Protein AF-A0A392NDT7-F1 (afdb_monomer)

pLDDT: mean 95.24, std 4.37, range [74.94, 98.75]

Structure (mmCIF, N/CA/C/O backbone):
data_AF-A0A392NDT7-F1
#
_entry.id   AF-A0A392NDT7-F1
#
loop_
_atom_site.group_PDB
_atom_site.id
_atom_site.type_symbol
_atom_site.label_atom_id
_atom_site.label_alt_id
_atom_site.label_comp_id
_atom_site.label_asym_id
_atom_site.label_entity_id
_atom_site.label_seq_id
_atom_site.pdbx_PDB_ins_code
_atom_site.Cartn_x
_atom_site.Cartn_y
_atom_site.Cartn_z
_atom_site.occupancy
_atom_site.B_iso_or_equiv
_atom_site.auth_seq_id
_atom_site.auth_comp_id
_atom_site.auth_asym_id
_atom_site.auth_atom_id
_atom_site.pdbx_PDB_model_num
ATOM 1 N N . MET A 1 1 ? -6.522 -3.644 -14.240 1.00 85.62 1 MET A N 1
ATOM 2 C CA . MET A 1 1 ? -5.232 -4.312 -14.518 1.00 85.62 1 MET A CA 1
ATOM 3 C C . MET A 1 1 ? -4.148 -3.528 -13.805 1.00 85.62 1 MET A C 1
ATOM 5 O O . MET A 1 1 ? -4.171 -2.308 -13.898 1.00 85.62 1 MET A O 1
ATOM 9 N N . PHE A 1 2 ? -3.246 -4.196 -13.091 1.00 93.50 2 PHE A N 1
ATOM 10 C CA . PHE A 1 2 ? -2.101 -3.548 -12.454 1.00 93.50 2 PHE A CA 1
ATOM 11 C C . PHE A 1 2 ? -0.962 -3.424 -13.470 1.00 93.50 2 PHE A C 1
ATOM 13 O O . PHE A 1 2 ? -0.444 -4.432 -13.935 1.00 93.50 2 PHE A O 1
ATOM 20 N N . SER A 1 3 ? -0.629 -2.198 -13.876 1.00 95.44 3 SER A N 1
ATOM 21 C CA . SER A 1 3 ? 0.354 -1.956 -14.946 1.00 95.44 3 SER A CA 1
ATOM 22 C C . SER A 1 3 ? 1.264 -0.753 -14.710 1.00 95.44 3 SER A C 1
ATOM 24 O O . SER A 1 3 ? 2.177 -0.519 -15.496 1.00 95.44 3 SER A O 1
ATOM 26 N N . ASP A 1 4 ? 1.002 0.051 -13.681 1.00 96.44 4 ASP A N 1
ATOM 27 C CA . ASP A 1 4 ? 1.744 1.277 -13.391 1.00 96.44 4 ASP A CA 1
ATOM 28 C C . ASP A 1 4 ? 1.591 1.632 -11.908 1.00 96.44 4 ASP A C 1
ATOM 30 O O . ASP A 1 4 ? 0.469 1.815 -11.424 1.00 96.44 4 ASP A O 1
ATOM 34 N N . ILE A 1 5 ? 2.712 1.715 -11.188 1.00 97.75 5 ILE A N 1
ATOM 35 C CA . ILE A 1 5 ? 2.733 2.037 -9.754 1.00 97.75 5 ILE A CA 1
ATOM 36 C C . ILE A 1 5 ? 2.144 3.425 -9.493 1.00 97.75 5 ILE A C 1
ATOM 38 O O . ILE A 1 5 ? 1.312 3.582 -8.603 1.00 97.75 5 ILE A O 1
ATOM 42 N N . SER A 1 6 ? 2.540 4.421 -10.287 1.00 96.38 6 SER A N 1
ATOM 43 C CA . SER A 1 6 ? 2.125 5.815 -10.092 1.00 96.38 6 SER A CA 1
ATOM 44 C C . SER A 1 6 ? 0.634 5.977 -10.364 1.00 96.38 6 SER A C 1
ATOM 46 O O . SER A 1 6 ? -0.074 6.617 -9.594 1.00 96.38 6 SER A O 1
ATOM 48 N N . SER A 1 7 ? 0.138 5.344 -11.431 1.00 94.69 7 SER A N 1
ATOM 49 C CA . SER A 1 7 ? -1.295 5.37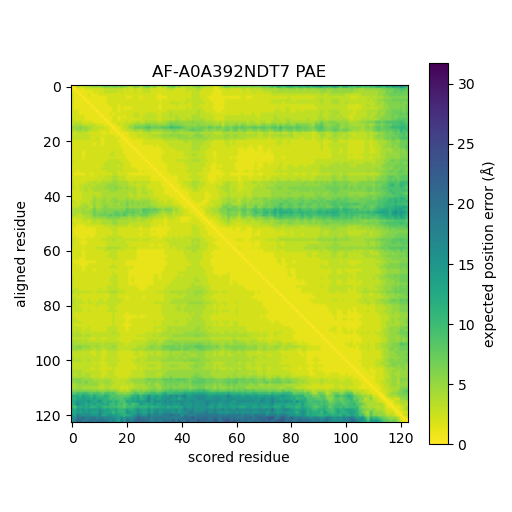0 -11.747 1.00 94.69 7 SER A CA 1
ATOM 50 C C . SER A 1 7 ? -2.122 4.644 -10.682 1.0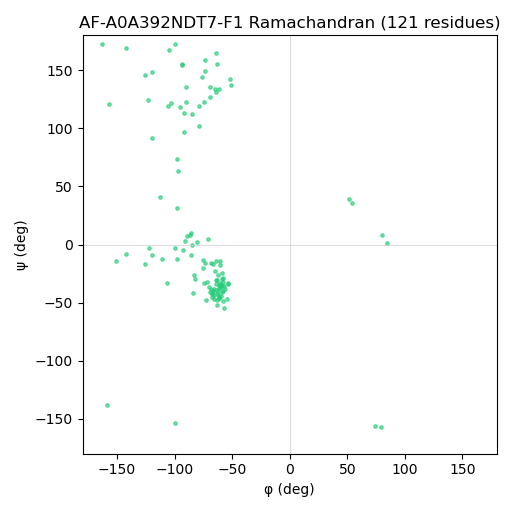0 94.69 7 SER A C 1
ATOM 52 O O . SER A 1 7 ? -3.199 5.108 -10.325 1.00 94.69 7 SER A O 1
ATOM 54 N N . THR A 1 8 ? -1.614 3.529 -10.143 1.00 96.19 8 THR A N 1
ATOM 55 C CA . THR A 1 8 ? -2.292 2.776 -9.072 1.00 96.19 8 THR A CA 1
ATOM 56 C C . THR A 1 8 ? -2.350 3.575 -7.772 1.00 96.19 8 THR A C 1
ATOM 58 O O . THR A 1 8 ? -3.378 3.552 -7.101 1.00 96.19 8 THR A O 1
ATOM 61 N N . TRP A 1 9 ? -1.273 4.289 -7.433 1.00 96.50 9 TRP A N 1
ATOM 62 C CA . TRP A 1 9 ? -1.220 5.200 -6.290 1.00 96.50 9 TRP A CA 1
ATOM 63 C C . TRP A 1 9 ? -2.210 6.359 -6.440 1.00 96.50 9 TRP A C 1
ATOM 65 O O . TRP A 1 9 ? -2.994 6.610 -5.531 1.00 96.50 9 TRP A O 1
ATOM 75 N N . ASN A 1 10 ? -2.241 7.009 -7.608 1.00 96.25 10 ASN A N 1
ATOM 76 C CA . ASN A 1 10 ? -3.199 8.085 -7.874 1.00 96.25 10 ASN A CA 1
ATOM 77 C C . ASN A 1 10 ? -4.649 7.592 -7.796 1.00 96.25 10 ASN A C 1
ATOM 79 O O . ASN A 1 10 ? -5.491 8.297 -7.255 1.00 96.25 10 ASN A O 1
ATOM 83 N N . GLY A 1 11 ? -4.926 6.366 -8.259 1.00 95.88 11 GLY A N 1
ATOM 84 C CA . GLY A 1 11 ? -6.241 5.737 -8.110 1.00 95.88 11 GLY A CA 1
ATOM 85 C C . GLY A 1 11 ? -6.715 5.703 -6.656 1.00 95.88 11 GLY A C 1
ATOM 86 O O . GLY A 1 11 ? -7.816 6.162 -6.382 1.00 95.88 11 GLY A O 1
ATOM 87 N N . VAL A 1 12 ? -5.853 5.284 -5.719 1.00 95.62 12 VAL A N 1
ATOM 88 C CA . VAL A 1 12 ? -6.195 5.250 -4.279 1.00 95.62 12 VAL A CA 1
ATOM 89 C C . VAL A 1 12 ? -6.453 6.641 -3.698 1.00 95.62 12 VAL A C 1
ATOM 91 O O . VAL A 1 12 ? -7.224 6.794 -2.756 1.00 95.62 12 VAL A O 1
ATOM 94 N N . LEU A 1 13 ? -5.796 7.670 -4.236 1.00 94.62 13 LEU A N 1
ATOM 95 C CA . LEU A 1 13 ? -5.953 9.042 -3.752 1.00 94.62 13 LEU A CA 1
ATOM 96 C C . LEU A 1 13 ? -7.190 9.750 -4.316 1.00 94.62 13 LEU A C 1
ATOM 98 O O . LEU A 1 13 ? -7.717 10.653 -3.668 1.00 94.62 13 LEU A O 1
ATOM 102 N N . GLU A 1 14 ? -7.610 9.397 -5.530 1.00 95.31 14 GLU A N 1
ATOM 103 C CA . GLU A 1 14 ? -8.631 10.135 -6.279 1.00 95.31 14 GLU A CA 1
ATOM 104 C C . GLU A 1 14 ? -9.981 9.410 -6.341 1.00 95.31 14 GLU A C 1
ATOM 106 O O . GLU A 1 14 ? -11.028 10.063 -6.365 1.00 95.31 14 GLU A O 1
ATOM 111 N N . ASP A 1 15 ? -9.986 8.076 -6.368 1.00 92.69 15 ASP A N 1
ATOM 112 C CA . ASP A 1 15 ? -11.206 7.278 -6.444 1.00 92.69 15 ASP A CA 1
ATOM 113 C C . ASP A 1 15 ? -11.705 6.925 -5.039 1.00 92.69 15 ASP A C 1
ATOM 115 O O . ASP A 1 15 ? -11.114 6.127 -4.315 1.00 92.69 15 ASP A O 1
ATOM 119 N N . MET A 1 16 ? -12.863 7.480 -4.674 1.00 87.88 16 MET A N 1
ATOM 120 C CA . MET A 1 16 ? -13.514 7.250 -3.377 1.00 87.88 16 MET A CA 1
ATOM 121 C C . MET A 1 16 ? -13.888 5.781 -3.121 1.00 87.88 16 MET A C 1
ATOM 123 O O . MET A 1 16 ? -14.250 5.433 -1.998 1.00 87.88 16 MET A O 1
ATOM 127 N N . SER A 1 17 ? -13.863 4.934 -4.151 1.00 90.31 17 SER A N 1
ATOM 128 C CA . SER A 1 17 ? -14.103 3.495 -4.041 1.00 90.31 17 SER A CA 1
ATOM 129 C C . SER A 1 17 ? -12.821 2.656 -3.978 1.00 90.31 17 SER A C 1
ATOM 131 O O . SER A 1 17 ? -12.889 1.480 -3.615 1.00 90.31 17 SER A O 1
ATOM 133 N N . ASP A 1 18 ? -11.657 3.242 -4.270 1.00 92.94 18 ASP A N 1
ATOM 134 C CA . ASP A 1 18 ? -10.372 2.545 -4.329 1.00 92.94 18 ASP A CA 1
ATOM 135 C C . ASP A 1 18 ? -9.579 2.706 -3.023 1.00 92.94 18 ASP A C 1
ATOM 137 O O . ASP A 1 18 ? -8.595 3.427 -2.941 1.00 92.94 18 ASP A O 1
ATOM 141 N N . VAL A 1 19 ? -10.002 2.008 -1.971 1.00 93.12 19 VAL A N 1
ATOM 142 C CA . VAL A 1 19 ? -9.396 2.093 -0.623 1.00 93.12 19 VAL A CA 1
ATOM 143 C C . VAL A 1 19 ? -8.389 0.968 -0.339 1.00 93.12 19 VAL A C 1
ATOM 145 O O . VAL A 1 19 ? -8.282 0.479 0.785 1.00 93.12 19 VAL A O 1
ATOM 148 N N . LYS A 1 20 ? -7.695 0.478 -1.374 1.00 94.75 20 LYS A N 1
ATOM 149 C CA . LYS A 1 20 ? -6.780 -0.670 -1.253 1.00 94.75 20 LYS A CA 1
ATOM 150 C C . LYS A 1 20 ? -5.451 -0.308 -0.587 1.00 94.75 20 LYS A C 1
ATOM 152 O O . LYS A 1 20 ? -4.867 0.738 -0.854 1.00 94.75 20 LYS A O 1
ATOM 157 N N . GLU A 1 21 ? -4.942 -1.254 0.192 1.00 96.31 21 GLU A N 1
ATOM 158 C CA . GLU A 1 21 ? -3.633 -1.209 0.847 1.00 96.31 21 GLU A CA 1
ATOM 159 C C . GLU A 1 21 ? -2.620 -2.125 0.143 1.00 96.31 21 GLU A C 1
ATOM 161 O O . GLU A 1 21 ? -2.976 -2.957 -0.700 1.00 96.31 21 GLU A O 1
ATOM 166 N N . LEU A 1 22 ? -1.337 -1.971 0.480 1.00 97.00 22 LEU A N 1
ATOM 167 C CA . LEU A 1 22 ? -0.259 -2.776 -0.102 1.00 97.00 22 LEU A CA 1
ATOM 168 C C . LEU A 1 22 ? -0.246 -4.214 0.438 1.00 97.00 22 LEU A C 1
ATOM 170 O O . LEU A 1 22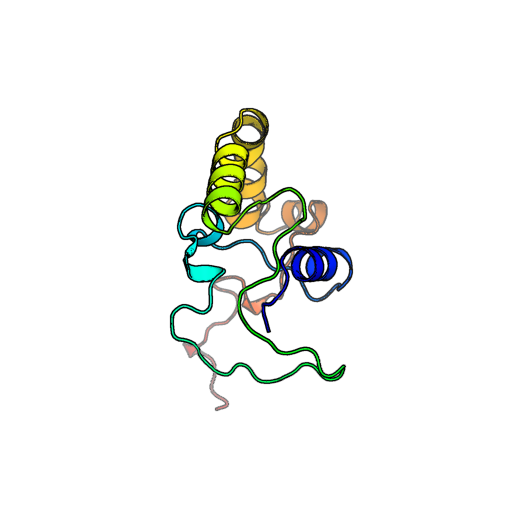 ? -0.558 -4.477 1.598 1.00 97.00 22 LEU A O 1
ATOM 174 N N . VAL A 1 23 ? 0.205 -5.140 -0.410 1.00 97.56 23 VAL A N 1
ATOM 175 C CA . VAL A 1 23 ? 0.474 -6.539 -0.045 1.00 97.56 23 VAL A CA 1
ATOM 176 C C . VAL A 1 23 ? 1.949 -6.738 0.340 1.00 97.56 23 VAL A C 1
ATOM 178 O O . VAL A 1 23 ? 2.802 -5.971 -0.124 1.00 97.56 23 VAL A O 1
ATOM 181 N N . PRO A 1 24 ? 2.289 -7.760 1.152 1.00 98.25 24 PRO A N 1
ATOM 182 C CA . PRO A 1 24 ? 3.664 -8.016 1.590 1.00 98.25 24 PRO A CA 1
ATOM 183 C C . PRO A 1 24 ? 4.687 -8.136 0.453 1.00 98.25 24 PRO A C 1
ATOM 185 O O . PRO A 1 24 ? 5.831 -7.711 0.602 1.00 98.25 24 PRO A O 1
ATOM 188 N N . GLU A 1 25 ? 4.287 -8.682 -0.694 1.00 98.44 25 GLU A N 1
ATOM 189 C CA . GLU A 1 25 ? 5.150 -8.936 -1.851 1.00 98.44 25 GLU A CA 1
ATOM 190 C C . GLU A 1 25 ? 5.822 -7.658 -2.370 1.00 98.44 25 GLU A C 1
ATOM 192 O O . GLU A 1 25 ? 6.967 -7.700 -2.821 1.00 98.44 25 GLU A O 1
ATOM 197 N N . LEU A 1 26 ? 5.184 -6.494 -2.192 1.00 98.12 26 LEU A N 1
ATOM 198 C CA . LEU A 1 26 ? 5.751 -5.190 -2.550 1.00 98.12 26 LEU A CA 1
ATOM 199 C C . LEU A 1 26 ? 6.905 -4.735 -1.639 1.00 98.12 26 LEU A C 1
ATOM 201 O O . LEU A 1 26 ? 7.421 -3.633 -1.821 1.00 98.12 26 LEU A O 1
ATOM 205 N N . PHE A 1 27 ? 7.342 -5.573 -0.696 1.00 98.44 27 PHE A N 1
ATOM 206 C CA . PHE A 1 27 ? 8.492 -5.328 0.178 1.00 98.44 27 PHE A CA 1
ATOM 207 C C . PHE A 1 27 ? 9.583 -6.404 0.081 1.00 98.44 27 PHE A C 1
ATOM 209 O O . PHE A 1 27 ? 10.632 -6.260 0.715 1.00 98.44 27 PHE A O 1
ATOM 216 N N . TYR A 1 28 ? 9.386 -7.473 -0.704 1.00 98.19 28 TYR A N 1
ATOM 217 C CA . TYR A 1 28 ? 10.409 -8.519 -0.843 1.00 98.19 28 TYR A CA 1
ATOM 218 C C . TYR A 1 28 ? 10.443 -9.279 -2.180 1.00 98.19 28 TYR A C 1
ATOM 220 O O . TYR A 1 28 ? 11.451 -9.938 -2.426 1.00 98.19 28 TYR A O 1
ATOM 228 N N . GLN A 1 29 ? 9.415 -9.195 -3.033 1.00 98.38 29 GLN A N 1
ATOM 229 C CA . GLN A 1 29 ? 9.289 -10.021 -4.241 1.00 98.38 29 GLN A CA 1
ATOM 230 C C . GLN A 1 29 ? 9.240 -9.159 -5.520 1.00 98.38 29 GLN A C 1
ATOM 232 O O . GLN A 1 29 ? 8.162 -8.721 -5.920 1.00 98.38 29 GLN A O 1
ATOM 237 N N . PRO A 1 30 ? 10.376 -8.874 -6.184 1.00 98.06 30 PRO A N 1
ATOM 238 C CA . PRO A 1 30 ? 10.413 -8.042 -7.397 1.00 98.06 30 PRO A CA 1
ATOM 239 C C . PRO A 1 30 ? 9.679 -8.646 -8.598 1.00 98.06 30 PRO A C 1
ATOM 241 O O . PRO A 1 30 ? 9.239 -7.904 -9.477 1.00 98.06 30 PRO A O 1
ATOM 244 N N . GLU A 1 31 ? 9.502 -9.963 -8.626 1.00 97.50 31 GLU A N 1
ATOM 245 C CA . GLU A 1 31 ? 8.868 -10.699 -9.718 1.00 97.50 31 GLU A CA 1
ATOM 246 C C . GLU A 1 31 ? 7.402 -10.282 -9.919 1.00 97.50 31 GLU A C 1
ATOM 248 O O . GLU A 1 31 ? 6.906 -10.313 -11.045 1.00 97.50 31 GLU A O 1
ATOM 253 N N . VAL A 1 32 ? 6.725 -9.788 -8.869 1.00 96.81 32 VAL A N 1
ATOM 254 C CA . VAL A 1 32 ? 5.336 -9.285 -8.958 1.00 96.81 32 VAL A CA 1
ATOM 255 C C . VAL A 1 32 ? 5.186 -8.060 -9.862 1.00 96.81 32 VAL A C 1
ATOM 257 O O . VAL A 1 32 ? 4.072 -7.684 -10.224 1.00 96.81 32 VAL A O 1
ATOM 260 N N . LEU A 1 33 ? 6.301 -7.422 -10.223 1.00 98.00 33 LEU A N 1
ATOM 261 C CA . LEU A 1 33 ? 6.343 -6.263 -11.109 1.00 98.00 33 LEU A CA 1
ATOM 262 C C . LEU A 1 33 ? 6.723 -6.640 -12.544 1.00 98.00 33 LEU A C 1
ATOM 264 O O . LEU A 1 33 ? 6.739 -5.765 -13.406 1.00 98.00 33 LEU A O 1
ATOM 268 N N . THR A 1 34 ? 7.017 -7.913 -12.818 1.00 97.50 34 THR A N 1
ATOM 269 C CA . THR A 1 34 ? 7.569 -8.386 -14.095 1.00 97.50 34 THR A CA 1
ATOM 270 C C . THR A 1 34 ? 6.676 -9.400 -14.793 1.00 97.50 34 THR A C 1
ATOM 272 O O . THR A 1 34 ? 6.000 -10.201 -14.155 1.00 97.50 34 THR A O 1
ATOM 275 N N . ASN A 1 35 ? 6.709 -9.402 -16.126 1.00 96.81 35 ASN A N 1
ATOM 276 C CA . ASN A 1 35 ? 6.043 -10.417 -16.942 1.00 96.81 35 ASN A CA 1
ATOM 277 C C . ASN A 1 35 ? 7.020 -11.529 -17.367 1.00 96.81 35 ASN A C 1
ATOM 279 O O . ASN A 1 35 ? 7.295 -11.707 -18.553 1.00 96.81 35 ASN A O 1
ATOM 283 N N . GLU A 1 36 ? 7.573 -12.280 -16.409 1.00 95.50 36 GLU A N 1
ATOM 284 C CA . GLU A 1 36 ? 8.594 -13.309 -16.700 1.00 95.50 36 GLU A CA 1
ATOM 285 C C . GLU A 1 36 ? 8.084 -14.405 -17.644 1.00 95.50 36 GLU A C 1
ATOM 287 O O . GLU A 1 36 ? 8.813 -14.912 -18.495 1.00 95.50 36 GLU A O 1
ATOM 292 N N . ASN A 1 37 ? 6.795 -14.726 -17.539 1.00 95.94 37 ASN A N 1
ATOM 293 C CA . ASN A 1 37 ? 6.145 -15.754 -18.346 1.00 95.94 37 ASN A CA 1
ATOM 294 C C . ASN A 1 37 ? 5.757 -15.272 -19.753 1.00 95.94 37 ASN A C 1
ATOM 296 O O . ASN A 1 37 ? 5.161 -16.041 -20.506 1.00 95.94 37 ASN A O 1
ATOM 300 N N . SER A 1 38 ? 6.078 -14.023 -20.121 1.00 95.56 38 SER A N 1
ATOM 301 C CA . SER A 1 38 ? 5.740 -13.438 -21.428 1.00 95.56 38 SER A CA 1
ATOM 302 C C . SER A 1 38 ? 4.252 -13.582 -21.780 1.00 95.56 38 SER A C 1
ATOM 304 O O . SER A 1 38 ? 3.889 -13.869 -22.922 1.00 95.56 38 SER A O 1
ATOM 306 N N . ILE A 1 39 ? 3.384 -13.415 -20.779 1.00 96.56 39 ILE A N 1
ATOM 307 C CA . ILE A 1 39 ? 1.932 -13.529 -20.928 1.00 96.56 39 ILE A CA 1
ATOM 308 C C . ILE A 1 39 ? 1.433 -12.351 -21.766 1.00 96.56 39 ILE A C 1
ATOM 310 O O . ILE A 1 39 ? 1.824 -11.206 -21.537 1.00 96.56 39 ILE A O 1
ATOM 314 N N . ASP A 1 40 ? 0.548 -12.615 -22.726 1.00 95.88 40 ASP A N 1
ATOM 315 C CA . ASP A 1 40 ? -0.147 -11.552 -23.448 1.00 95.88 40 ASP A CA 1
ATOM 316 C C . ASP A 1 40 ? -1.294 -10.997 -22.593 1.00 95.88 40 ASP A C 1
ATOM 318 O O . ASP A 1 40 ? -2.359 -11.604 -22.471 1.00 95.88 40 ASP A O 1
ATOM 322 N N . PHE A 1 41 ? -1.064 -9.832 -21.987 1.00 95.81 41 PHE A N 1
ATOM 323 C CA . PHE A 1 41 ? -2.074 -9.101 -21.219 1.00 95.81 41 PHE A CA 1
ATOM 324 C C . PHE A 1 41 ?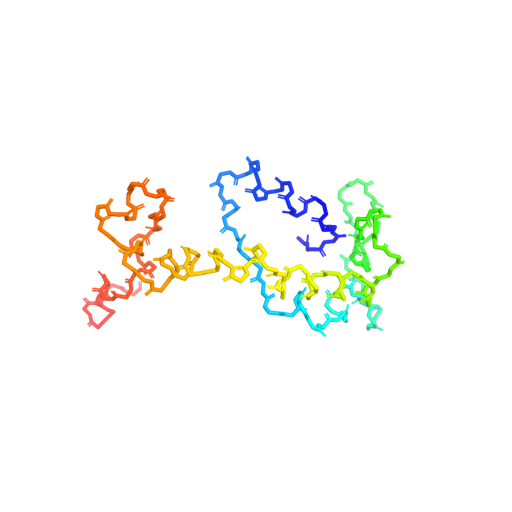 -2.974 -8.209 -22.091 1.00 95.81 41 PHE A C 1
ATOM 326 O O . PHE A 1 41 ? -3.868 -7.539 -21.569 1.00 95.81 41 PHE A O 1
ATOM 333 N N . GLY A 1 42 ? -2.756 -8.188 -23.409 1.00 95.50 42 GLY A N 1
ATOM 334 C CA . GLY A 1 42 ? -3.496 -7.371 -24.358 1.00 95.50 42 GLY A CA 1
ATOM 335 C C . GLY A 1 42 ? -3.051 -5.906 -24.392 1.00 95.50 42 GLY A C 1
ATOM 336 O O . GLY A 1 42 ? -1.921 -5.540 -24.056 1.00 95.50 42 GLY A O 1
ATOM 337 N N . THR A 1 43 ? -3.954 -5.039 -24.844 1.00 95.38 43 THR A N 1
ATOM 338 C CA . THR A 1 43 ? -3.708 -3.602 -25.022 1.00 95.38 43 THR A CA 1
ATOM 339 C C . THR A 1 43 ? -4.750 -2.775 -24.286 1.00 95.38 43 THR A C 1
ATOM 341 O O . THR A 1 43 ? -5.926 -3.135 -24.234 1.00 95.38 43 THR A O 1
ATOM 344 N N . THR A 1 44 ? -4.344 -1.621 -23.768 1.00 92.50 44 THR A N 1
ATOM 345 C CA . THR A 1 44 ? -5.277 -0.624 -23.242 1.00 92.50 44 THR A CA 1
ATOM 346 C C . THR A 1 44 ? -6.175 -0.075 -24.354 1.00 92.50 44 THR A C 1
ATOM 348 O O . THR A 1 44 ? -5.871 -0.195 -25.541 1.00 92.50 44 THR A O 1
ATOM 351 N N . GLN A 1 45 ? -7.267 0.596 -23.975 1.00 91.62 45 GLN A N 1
ATOM 352 C CA . GLN A 1 45 ? -8.174 1.259 -24.926 1.00 91.62 45 GLN A CA 1
ATOM 353 C C . GLN A 1 45 ? -7.470 2.322 -25.789 1.00 91.62 45 GLN A C 1
ATOM 355 O O . GLN A 1 45 ? -7.904 2.603 -26.900 1.00 91.62 45 GLN A O 1
ATOM 360 N N . LEU A 1 46 ? -6.362 2.882 -25.294 1.00 91.75 46 LEU A N 1
ATOM 361 C CA . LEU A 1 46 ? -5.521 3.841 -26.014 1.00 91.75 46 LEU A CA 1
ATOM 362 C C . LEU A 1 46 ? -4.449 3.161 -26.890 1.00 91.75 46 LEU A C 1
ATOM 364 O O . LEU A 1 46 ? -3.562 3.833 -27.406 1.00 91.75 46 LEU A O 1
ATOM 368 N N . GLY A 1 47 ? -4.495 1.833 -27.036 1.00 91.12 47 GLY A N 1
ATOM 369 C CA . GLY A 1 47 ? -3.558 1.051 -27.847 1.00 91.12 47 GLY A CA 1
ATOM 370 C C . GLY A 1 47 ? -2.210 0.763 -27.180 1.00 91.12 47 GLY A C 1
ATOM 371 O O . GLY A 1 47 ? -1.308 0.237 -27.827 1.00 91.12 47 GLY A O 1
ATOM 372 N N . GLY A 1 48 ? -2.042 1.085 -25.894 1.00 90.00 48 GLY A N 1
ATOM 373 C CA . GLY A 1 48 ? -0.810 0.788 -25.163 1.00 90.00 48 GLY A CA 1
ATOM 374 C C . GLY A 1 48 ? -0.715 -0.698 -24.826 1.00 90.00 48 GLY A C 1
ATOM 375 O O . GLY A 1 48 ? -1.604 -1.225 -24.163 1.00 90.00 48 GLY A O 1
ATOM 376 N N . LYS A 1 49 ? 0.355 -1.377 -25.252 1.00 92.56 49 LYS A N 1
ATOM 377 C CA . LYS A 1 49 ? 0.593 -2.782 -24.889 1.00 92.56 49 LYS A CA 1
ATOM 378 C C . LYS A 1 49 ? 0.825 -2.919 -23.382 1.00 92.56 49 LYS A C 1
ATOM 380 O O . LYS A 1 49 ? 1.580 -2.139 -22.803 1.00 92.56 49 LYS A O 1
ATOM 385 N N . LEU A 1 50 ? 0.171 -3.904 -22.773 1.00 95.06 50 LEU A N 1
ATOM 386 C CA . LEU A 1 50 ? 0.356 -4.274 -21.374 1.00 95.06 50 LEU A CA 1
ATOM 387 C C . LEU A 1 50 ? 1.460 -5.330 -21.259 1.00 95.06 50 LEU A C 1
ATOM 389 O O . LEU A 1 50 ? 1.517 -6.262 -22.060 1.00 95.06 50 LEU A O 1
ATOM 393 N N . ASP A 1 51 ? 2.349 -5.148 -20.286 1.00 95.88 51 ASP A N 1
ATOM 394 C CA . ASP A 1 51 ? 3.490 -6.026 -20.013 1.00 95.88 51 ASP A CA 1
ATOM 395 C C . ASP A 1 51 ? 3.949 -5.826 -18.549 1.00 95.88 51 ASP A C 1
ATOM 397 O O . ASP A 1 51 ? 3.105 -5.690 -17.664 1.00 95.88 51 ASP A O 1
ATOM 401 N N . THR A 1 52 ? 5.259 -5.773 -18.290 1.00 96.88 52 THR A N 1
ATOM 402 C CA . THR A 1 52 ? 5.880 -5.435 -17.003 1.00 96.88 52 THR A CA 1
ATOM 403 C C . THR A 1 52 ? 5.341 -4.111 -16.452 1.00 96.88 52 THR A C 1
ATOM 405 O O . THR A 1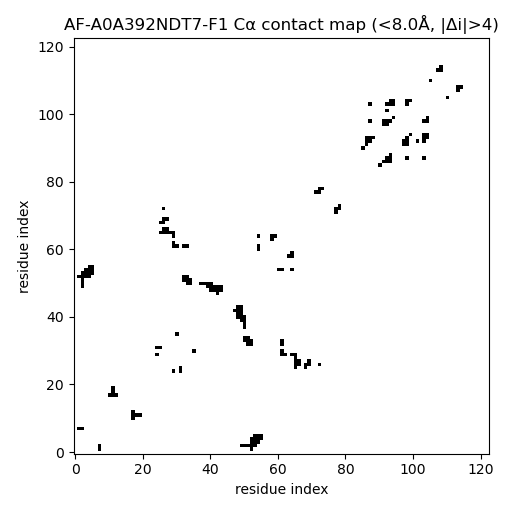 52 ? 5.094 -3.153 -17.192 1.00 96.88 52 THR A O 1
ATOM 408 N N . VAL A 1 53 ? 5.169 -4.054 -15.131 1.00 97.81 53 VAL A N 1
ATOM 409 C CA . VAL A 1 53 ? 4.615 -2.899 -14.423 1.00 97.81 53 VAL A CA 1
ATOM 410 C C . VAL A 1 53 ? 5.544 -1.697 -14.579 1.00 97.81 53 VAL A C 1
ATOM 412 O O . VAL A 1 53 ? 6.749 -1.778 -14.343 1.00 97.81 53 VAL A O 1
ATOM 415 N N . LYS A 1 54 ? 4.977 -0.546 -14.946 1.00 97.50 54 LYS A N 1
ATOM 416 C CA . LYS A 1 54 ? 5.722 0.711 -15.028 1.00 97.50 54 LYS A CA 1
ATOM 417 C C . LYS A 1 54 ? 6.113 1.187 -13.635 1.00 97.50 54 LYS A C 1
ATOM 419 O O . LYS A 1 54 ? 5.261 1.348 -12.755 1.00 97.50 54 LYS A O 1
ATOM 424 N N . LEU A 1 55 ? 7.405 1.443 -13.467 1.00 98.25 55 LEU A N 1
ATOM 425 C CA . LEU A 1 55 ? 7.984 1.907 -12.214 1.00 98.25 55 LEU A CA 1
ATOM 426 C C . LEU A 1 55 ? 8.075 3.439 -12.176 1.00 98.25 55 LEU A C 1
ATOM 428 O O . LEU A 1 55 ? 8.168 4.080 -13.228 1.00 98.25 55 LEU A O 1
ATOM 432 N N . PRO A 1 56 ? 8.081 4.046 -10.979 1.00 97.56 56 PRO A N 1
ATOM 433 C CA . PRO A 1 56 ? 8.376 5.465 -10.826 1.00 97.56 56 PRO A CA 1
ATOM 434 C C . PRO A 1 56 ? 9.803 5.805 -11.278 1.00 97.56 56 PRO A C 1
ATOM 436 O O . PRO A 1 56 ? 10.705 4.977 -11.182 1.00 97.56 56 PRO A O 1
ATOM 439 N N . ALA A 1 57 ? 10.041 7.059 -11.675 1.00 97.12 57 ALA A N 1
ATOM 440 C CA . ALA A 1 57 ? 11.333 7.507 -12.217 1.00 97.12 57 ALA A CA 1
ATOM 441 C C . ALA A 1 57 ? 12.536 7.353 -11.259 1.00 97.12 57 ALA A C 1
ATOM 443 O O . ALA A 1 57 ? 13.680 7.406 -11.699 1.00 97.12 57 ALA A O 1
ATOM 444 N N . TRP A 1 58 ? 12.292 7.188 -9.956 1.00 97.50 58 TRP A N 1
ATOM 445 C CA . TRP A 1 58 ? 13.332 6.979 -8.943 1.00 97.50 58 TRP A CA 1
ATOM 446 C C . TRP A 1 58 ? 13.759 5.513 -8.783 1.00 97.50 58 TRP A C 1
ATOM 448 O O . TRP A 1 58 ? 14.715 5.240 -8.050 1.00 97.50 58 TRP A O 1
ATOM 458 N N . ALA A 1 59 ? 13.049 4.574 -9.412 1.00 98.25 59 ALA A N 1
ATOM 459 C CA . ALA A 1 59 ? 13.373 3.156 -9.401 1.00 98.25 59 ALA A CA 1
ATOM 460 C C . ALA A 1 59 ? 14.018 2.755 -10.729 1.00 98.25 59 ALA A C 1
ATOM 462 O O . ALA A 1 59 ? 13.420 2.900 -11.792 1.00 98.25 59 ALA A O 1
ATOM 463 N N . GLU A 1 60 ? 15.234 2.224 -10.664 1.00 97.94 60 GLU A N 1
ATOM 464 C CA . GLU A 1 60 ? 15.989 1.815 -11.851 1.00 97.94 60 GLU A CA 1
ATOM 465 C C . GLU A 1 60 ? 15.443 0.519 -12.464 1.00 97.94 60 GLU A C 1
ATOM 467 O O . GLU A 1 60 ? 15.494 0.319 -13.676 1.00 97.94 60 GLU A O 1
ATOM 472 N N . ASN A 1 61 ? 14.939 -0.382 -11.621 1.00 98.25 61 ASN A N 1
ATOM 473 C CA . ASN A 1 61 ? 14.389 -1.685 -11.988 1.00 98.25 61 ASN A CA 1
ATOM 474 C C . ASN A 1 61 ? 13.545 -2.247 -10.818 1.00 98.25 61 ASN A C 1
ATOM 476 O O . ASN A 1 61 ? 13.553 -1.665 -9.728 1.00 98.25 61 ASN A O 1
ATOM 480 N N . PRO A 1 62 ? 12.820 -3.370 -10.999 1.00 98.38 62 PRO A N 1
ATOM 481 C CA . PRO A 1 62 ? 11.982 -3.950 -9.946 1.00 98.38 62 PRO A CA 1
ATOM 482 C C . PRO A 1 62 ? 12.726 -4.297 -8.653 1.00 98.38 62 PRO A C 1
ATOM 484 O O . PRO A 1 62 ? 12.187 -4.114 -7.564 1.00 98.38 62 PRO A O 1
ATOM 487 N N . ILE A 1 63 ? 13.978 -4.754 -8.750 1.00 98.50 63 ILE A N 1
ATOM 488 C CA . ILE A 1 63 ? 14.800 -5.101 -7.581 1.00 98.50 63 ILE A CA 1
ATOM 489 C C . ILE A 1 63 ? 15.095 -3.842 -6.761 1.00 98.50 63 ILE A C 1
ATOM 491 O O . ILE A 1 63 ? 14.922 -3.834 -5.543 1.00 98.50 63 ILE A O 1
ATOM 495 N N . ASP A 1 64 ? 15.503 -2.764 -7.428 1.00 98.69 64 ASP A N 1
ATOM 496 C CA . ASP A 1 64 ? 15.759 -1.470 -6.799 1.00 98.69 64 ASP A CA 1
ATOM 497 C C . ASP A 1 64 ? 14.479 -0.852 -6.203 1.00 98.69 64 ASP A C 1
ATOM 499 O O . ASP A 1 64 ? 14.506 -0.342 -5.080 1.00 98.69 64 ASP A O 1
ATOM 503 N N . PHE A 1 65 ? 13.334 -0.984 -6.886 1.00 98.69 65 PHE A N 1
ATOM 504 C CA . PHE A 1 65 ? 12.028 -0.588 -6.350 1.00 98.69 65 PHE A CA 1
ATOM 505 C C . PHE A 1 65 ? 11.719 -1.298 -5.023 1.00 98.69 65 PHE A C 1
ATOM 507 O O . PHE A 1 65 ? 11.492 -0.637 -4.008 1.00 98.69 65 PHE A O 1
ATOM 514 N N . ILE A 1 66 ? 11.774 -2.635 -5.009 1.00 98.69 66 ILE A N 1
ATOM 515 C CA . ILE A 1 66 ? 11.505 -3.444 -3.811 1.00 98.69 66 ILE A CA 1
ATOM 516 C C . ILE A 1 66 ? 12.513 -3.144 -2.700 1.00 98.69 66 ILE A C 1
ATOM 518 O O . ILE A 1 66 ? 12.135 -3.017 -1.535 1.00 98.69 66 ILE A O 1
ATOM 522 N N . HIS A 1 67 ? 13.793 -2.972 -3.040 1.00 98.69 67 HIS A N 1
ATOM 523 C CA . HIS A 1 67 ? 14.822 -2.616 -2.067 1.00 98.69 67 HIS A CA 1
ATOM 524 C C . HIS A 1 67 ? 14.516 -1.279 -1.377 1.00 98.69 67 HIS A C 1
ATOM 526 O O . HIS A 1 67 ? 14.638 -1.171 -0.154 1.00 98.69 67 HIS A O 1
ATOM 532 N N . LYS A 1 68 ? 14.092 -0.267 -2.142 1.00 98.75 68 LYS A N 1
ATOM 533 C CA . LYS A 1 68 ? 13.696 1.044 -1.611 1.00 98.75 68 LYS A CA 1
ATOM 534 C C . LYS A 1 68 ? 12.413 0.966 -0.785 1.00 98.75 68 LYS A C 1
ATOM 536 O O . LYS A 1 68 ? 12.379 1.548 0.295 1.00 98.75 68 LYS A O 1
ATOM 541 N N . HIS A 1 69 ? 11.414 0.201 -1.223 1.00 98.50 69 HIS A N 1
ATOM 542 C CA . HIS A 1 69 ? 10.201 -0.071 -0.444 1.00 98.50 69 HIS A CA 1
ATOM 543 C C . HIS A 1 69 ? 10.519 -0.713 0.910 1.00 98.50 69 HIS A C 1
ATOM 545 O O . HIS A 1 69 ? 10.070 -0.227 1.947 1.00 98.50 69 HIS A O 1
ATOM 551 N N . ARG A 1 70 ? 11.362 -1.751 0.927 1.00 98.56 70 ARG A N 1
ATOM 552 C CA . ARG A 1 70 ? 11.803 -2.392 2.171 1.00 98.56 70 ARG A CA 1
ATOM 553 C C . ARG A 1 70 ? 12.561 -1.422 3.071 1.00 98.56 70 ARG A C 1
ATOM 555 O O . ARG A 1 70 ? 12.297 -1.362 4.263 1.00 98.56 70 ARG A O 1
ATOM 562 N N . LYS A 1 71 ? 13.475 -0.624 2.513 1.00 98.62 71 LYS A N 1
ATOM 563 C CA . LYS A 1 71 ? 14.185 0.415 3.276 1.00 98.62 71 LYS A CA 1
ATOM 564 C C . LYS A 1 71 ? 13.245 1.457 3.879 1.00 98.62 71 LYS A C 1
ATOM 566 O O . LYS A 1 71 ? 13.508 1.920 4.983 1.00 98.62 71 LYS A O 1
ATOM 571 N N . ALA A 1 72 ? 12.185 1.836 3.167 1.00 98.56 72 ALA A N 1
ATOM 572 C CA . ALA A 1 72 ? 11.183 2.759 3.683 1.00 98.56 72 ALA A CA 1
ATOM 573 C C . ALA A 1 72 ? 10.389 2.134 4.840 1.00 98.56 72 ALA A C 1
ATOM 575 O O . ALA A 1 72 ? 10.240 2.779 5.876 1.00 98.56 72 ALA A O 1
ATOM 576 N N . LEU A 1 73 ? 9.957 0.875 4.697 1.00 98.56 73 LEU A N 1
ATOM 577 C CA . LEU A 1 73 ? 9.259 0.124 5.748 1.00 98.56 73 LEU A CA 1
ATOM 578 C C . LEU A 1 73 ? 10.101 -0.003 7.030 1.00 98.56 73 LEU A C 1
ATOM 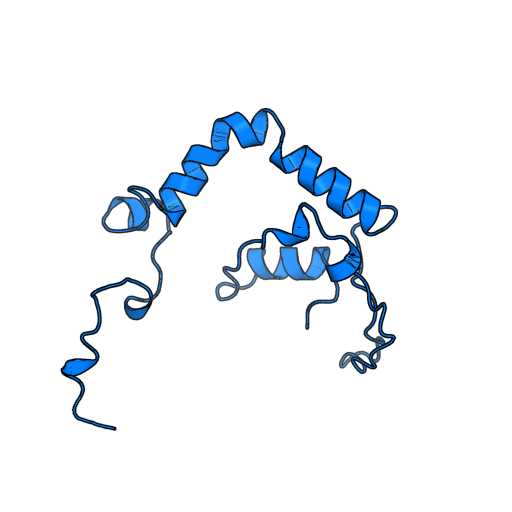580 O O . LEU A 1 73 ? 9.585 0.185 8.124 1.00 98.56 73 LEU A O 1
ATOM 584 N N . GLU A 1 74 ? 11.403 -0.249 6.894 1.00 98.50 74 GLU A N 1
ATOM 585 C CA . GLU A 1 74 ? 12.343 -0.403 8.019 1.00 98.50 74 GLU A CA 1
ATOM 586 C C . GLU A 1 74 ? 12.919 0.938 8.525 1.00 98.50 74 GLU A C 1
ATOM 588 O O . GLU A 1 74 ? 13.880 0.968 9.296 1.00 98.50 74 GLU A O 1
ATOM 593 N N . SER A 1 75 ? 12.391 2.075 8.063 1.00 98.75 75 SER A N 1
ATOM 594 C CA . SER A 1 75 ? 12.885 3.395 8.466 1.00 98.75 75 SER A CA 1
ATOM 595 C C . SER A 1 75 ? 12.477 3.758 9.899 1.00 98.75 75 SER A C 1
ATOM 597 O O . SER A 1 75 ? 11.480 3.262 10.426 1.00 98.75 75 SER A O 1
ATOM 599 N N . GLU A 1 76 ? 13.203 4.692 10.527 1.00 98.69 76 GLU A N 1
ATOM 600 C CA . GLU A 1 76 ? 12.832 5.237 11.846 1.00 98.69 76 GLU A CA 1
ATOM 601 C C . GLU A 1 76 ? 11.440 5.883 11.830 1.00 98.69 76 GLU A C 1
ATOM 603 O O . GLU A 1 76 ? 10.686 5.773 12.800 1.00 98.69 76 GLU A O 1
ATOM 608 N N . TYR A 1 77 ? 11.077 6.529 10.717 1.00 98.75 77 TYR A N 1
ATOM 609 C CA . TYR A 1 77 ? 9.768 7.152 10.557 1.00 98.75 77 TYR A CA 1
ATOM 610 C C . TYR A 1 77 ? 8.657 6.104 10.613 1.00 98.75 77 TYR A C 1
ATOM 612 O O . TYR A 1 77 ? 7.746 6.223 11.425 1.00 98.75 77 TYR A O 1
ATOM 620 N N . VAL A 1 78 ? 8.758 5.037 9.816 1.00 98.62 78 VAL A N 1
ATOM 621 C CA . VAL A 1 78 ? 7.750 3.972 9.852 1.00 98.62 78 VAL A CA 1
ATOM 622 C C . VAL A 1 78 ? 7.781 3.251 11.197 1.00 98.62 78 VAL A C 1
ATOM 624 O O . VAL A 1 78 ? 6.733 3.081 11.803 1.00 98.62 78 VAL A O 1
ATOM 627 N N . SER A 1 79 ? 8.956 2.932 11.740 1.00 98.50 79 SER A N 1
ATOM 628 C CA . SER A 1 79 ? 9.078 2.269 13.048 1.00 98.50 79 SER A CA 1
ATOM 629 C C . SER A 1 79 ? 8.393 3.045 14.181 1.00 98.50 79 SER A C 1
ATOM 631 O O . SER A 1 79 ? 7.761 2.447 15.049 1.00 98.50 79 SER A O 1
ATOM 633 N N . SER A 1 80 ? 8.483 4.379 14.167 1.00 98.69 80 SER A N 1
ATOM 634 C CA . SER A 1 80 ? 7.848 5.235 15.177 1.00 98.69 80 SER A CA 1
ATOM 635 C C . SER A 1 80 ? 6.335 5.388 15.003 1.00 98.69 80 SER A C 1
ATOM 637 O O . SER A 1 80 ? 5.677 5.677 15.995 1.00 98.69 80 SER A O 1
ATOM 639 N N . HIS A 1 81 ? 5.770 5.131 13.817 1.00 98.75 81 HIS A N 1
ATOM 640 C CA . HIS A 1 81 ? 4.344 5.362 13.525 1.00 98.75 81 HIS A CA 1
ATOM 641 C C . HIS A 1 81 ? 3.563 4.098 13.127 1.00 98.75 81 HIS A C 1
ATOM 643 O O . HIS A 1 81 ? 2.339 4.131 13.072 1.00 98.75 81 HIS A O 1
ATOM 649 N N . LEU A 1 82 ? 4.217 2.955 12.889 1.00 98.69 82 LEU A N 1
ATOM 650 C CA . LEU A 1 82 ? 3.561 1.734 12.394 1.00 98.69 82 LEU A CA 1
ATOM 651 C C . LEU A 1 82 ? 2.444 1.251 13.329 1.00 98.69 82 LEU A C 1
ATOM 653 O O . LEU A 1 82 ? 1.431 0.723 12.876 1.00 98.69 82 LEU A O 1
ATOM 657 N N . HIS A 1 83 ? 2.605 1.472 14.633 1.00 98.62 83 HIS A N 1
ATOM 658 C CA . HIS A 1 83 ? 1.594 1.154 15.637 1.00 98.62 83 HIS A CA 1
ATOM 659 C C . HIS A 1 83 ? 0.259 1.886 15.400 1.00 98.62 83 HIS A C 1
ATOM 661 O O . HIS A 1 83 ? -0.795 1.328 15.687 1.00 98.62 83 HIS A O 1
ATOM 667 N N . GLU A 1 84 ? 0.279 3.078 14.803 1.00 98.62 84 GLU A N 1
ATOM 668 C CA . GLU A 1 84 ? -0.930 3.835 14.468 1.00 98.62 84 GLU A CA 1
ATOM 669 C C . GLU A 1 84 ? -1.713 3.178 13.325 1.00 98.62 84 GLU A C 1
ATOM 671 O O . GLU A 1 84 ? -2.943 3.162 13.350 1.00 98.62 84 GLU A O 1
ATOM 676 N N . TRP A 1 85 ? -1.015 2.590 12.347 1.00 98.50 85 TRP A N 1
ATOM 677 C CA . TRP A 1 85 ? -1.643 1.776 11.304 1.00 98.50 85 TRP A CA 1
ATOM 678 C C . TRP A 1 85 ? -2.185 0.461 11.878 1.00 98.50 85 TRP A C 1
ATOM 680 O O . TRP A 1 85 ? -3.308 0.063 11.570 1.00 98.50 85 TRP A O 1
ATOM 690 N N . ILE A 1 86 ? -1.442 -0.181 12.789 1.00 98.56 86 ILE A N 1
ATOM 691 C CA . ILE A 1 86 ? -1.918 -1.377 13.504 1.00 98.56 86 ILE A CA 1
ATOM 692 C C . ILE A 1 86 ? -3.212 -1.067 14.269 1.00 98.56 86 ILE A C 1
ATOM 694 O O . ILE A 1 86 ? -4.138 -1.878 14.236 1.00 98.56 86 ILE A O 1
ATOM 698 N N . ASP A 1 87 ? -3.322 0.108 14.896 1.00 98.62 87 ASP A N 1
ATOM 699 C CA . ASP A 1 87 ? -4.544 0.537 15.582 1.00 98.62 87 ASP A CA 1
ATOM 700 C C . ASP A 1 87 ? -5.765 0.608 14.654 1.00 98.62 87 ASP A C 1
ATOM 702 O O . ASP A 1 87 ? -6.876 0.305 15.097 1.00 98.62 87 ASP A O 1
ATOM 706 N N . LEU A 1 88 ? -5.570 0.988 13.385 1.00 98.44 88 LEU A N 1
ATOM 707 C CA . LEU A 1 88 ? -6.625 1.049 12.367 1.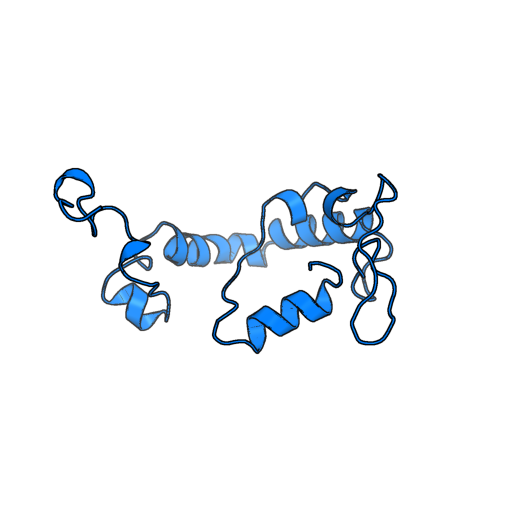00 98.44 88 LEU A CA 1
ATOM 708 C C . LEU A 1 88 ? -7.051 -0.347 11.905 1.00 98.44 88 LEU A C 1
ATOM 710 O O . LEU A 1 88 ? -8.247 -0.632 11.832 1.00 98.44 88 LEU A O 1
ATOM 714 N N . ILE A 1 89 ? -6.090 -1.218 11.595 1.00 97.19 89 ILE A N 1
ATOM 715 C CA . ILE A 1 89 ? -6.384 -2.511 10.963 1.00 97.19 89 ILE A CA 1
ATOM 716 C C . ILE A 1 89 ? -6.774 -3.577 11.991 1.00 97.19 89 ILE A C 1
ATOM 718 O O . ILE A 1 89 ? -7.717 -4.339 11.769 1.00 97.19 89 ILE A O 1
ATOM 722 N N . PHE A 1 90 ? -6.084 -3.624 13.131 1.00 97.06 90 PHE A N 1
ATOM 723 C CA . PHE A 1 90 ? -6.214 -4.690 14.131 1.00 97.06 90 PHE A CA 1
ATOM 724 C C . PHE A 1 90 ? -6.532 -4.189 15.545 1.00 97.06 90 PHE A C 1
ATOM 726 O O . PHE A 1 90 ? -6.923 -4.988 16.396 1.00 97.06 90 PHE A O 1
ATOM 733 N N . GLY A 1 91 ? -6.336 -2.900 15.822 1.00 97.50 91 GLY A N 1
ATOM 734 C CA . GLY A 1 91 ? -6.484 -2.335 17.160 1.00 97.50 91 GLY A CA 1
ATOM 735 C C . GLY A 1 91 ? -7.816 -1.630 17.410 1.00 97.50 91 GLY A C 1
ATOM 736 O O . GLY A 1 91 ? -8.860 -1.939 16.831 1.00 97.50 91 GLY A O 1
ATOM 737 N N . TYR A 1 92 ? -7.793 -0.678 18.344 1.00 97.94 92 TYR A N 1
ATOM 738 C CA . TYR A 1 92 ? -9.012 -0.081 18.900 1.00 97.94 92 TYR A CA 1
ATOM 739 C C . TYR A 1 92 ? -9.732 0.886 17.944 1.00 97.94 92 TYR A C 1
ATOM 741 O O . TYR A 1 92 ? -10.905 1.189 18.165 1.00 97.94 92 TYR A O 1
ATOM 749 N N . LYS A 1 93 ? -9.065 1.343 16.874 1.00 98.38 93 LYS A N 1
ATOM 750 C CA . LYS A 1 93 ? -9.658 2.196 15.831 1.00 98.38 93 LYS A CA 1
ATOM 751 C C . LYS A 1 93 ? -10.298 1.385 14.696 1.00 98.38 93 LYS A C 1
ATOM 753 O O . LYS A 1 93 ? -10.740 1.972 13.711 1.00 98.38 93 LYS A O 1
ATOM 758 N N . GLN A 1 94 ? -10.390 0.059 14.822 1.00 97.19 94 GLN A N 1
ATOM 759 C CA . GLN A 1 94 ? -11.049 -0.794 13.828 1.00 97.19 94 GLN A CA 1
ATOM 760 C C . GLN A 1 94 ? -12.585 -0.644 13.839 1.00 97.19 94 GLN A C 1
ATOM 762 O O . GLN A 1 94 ? -13.241 -0.803 12.808 1.00 97.19 94 GLN A O 1
ATOM 767 N N . ARG A 1 95 ? -13.195 -0.370 15.005 1.00 95.12 95 ARG A N 1
ATOM 768 C CA . ARG A 1 95 ? -14.662 -0.281 15.169 1.00 95.12 95 ARG A CA 1
ATOM 769 C C . ARG A 1 95 ? -15.077 0.835 16.134 1.00 95.12 95 ARG A C 1
ATOM 771 O O . ARG A 1 95 ? -14.274 1.389 16.877 1.00 95.12 95 ARG A O 1
ATOM 778 N N . GLY A 1 96 ? -16.376 1.133 16.164 1.00 95.75 96 GLY A N 1
ATOM 779 C CA . GLY A 1 96 ? -16.965 2.064 17.129 1.00 95.75 96 GLY A CA 1
ATOM 780 C C . GLY A 1 96 ? -16.648 3.535 16.840 1.00 95.75 96 GLY A C 1
ATOM 781 O O . GLY A 1 96 ? -16.396 3.921 15.703 1.00 95.75 96 GLY A O 1
ATOM 782 N N . LYS A 1 97 ? -16.707 4.375 17.881 1.00 97.81 97 LYS A N 1
ATOM 783 C CA . LYS A 1 97 ? -16.555 5.836 17.746 1.00 97.81 97 LYS A CA 1
ATOM 784 C C . LYS A 1 97 ? -15.167 6.245 17.251 1.00 97.81 97 LYS A C 1
ATOM 786 O O . LYS A 1 97 ? -15.066 7.195 16.485 1.00 97.81 97 LYS A O 1
ATOM 791 N N . GLU A 1 98 ? -14.135 5.506 17.647 1.00 98.25 98 GLU A N 1
ATOM 792 C CA . GLU A 1 98 ? -12.749 5.772 17.251 1.00 98.25 98 GLU A CA 1
ATOM 793 C C . GLU A 1 98 ? -12.528 5.501 15.757 1.00 98.25 98 GLU A C 1
ATOM 795 O O . GLU A 1 98 ? -11.884 6.297 15.081 1.00 98.25 98 GLU A O 1
ATOM 800 N N . ALA A 1 99 ? -13.152 4.450 15.207 1.00 97.75 99 ALA A N 1
ATOM 801 C CA . ALA A 1 99 ? -13.149 4.197 13.764 1.00 97.75 99 ALA A CA 1
ATOM 802 C C . ALA A 1 99 ? -13.842 5.319 12.979 1.00 97.75 99 ALA A C 1
ATOM 804 O O . ALA A 1 99 ? -13.328 5.763 11.956 1.00 97.75 99 ALA A O 1
ATOM 805 N N . VAL A 1 100 ? -14.983 5.818 13.473 1.00 97.81 100 VAL A N 1
ATOM 806 C CA . VAL A 1 100 ? -15.687 6.960 12.860 1.00 97.81 100 VAL A CA 1
ATOM 807 C C . VAL A 1 100 ? -14.808 8.210 12.883 1.00 97.81 100 VAL A C 1
ATOM 809 O O . VAL A 1 100 ? -14.682 8.881 11.865 1.00 97.81 100 VAL A O 1
ATOM 812 N N . ALA A 1 101 ? -14.172 8.508 14.018 1.00 98.19 101 ALA A N 1
ATOM 813 C CA . ALA A 1 101 ? -13.282 9.660 14.151 1.00 98.19 101 ALA A CA 1
ATOM 814 C C . ALA A 1 101 ? -12.053 9.574 13.225 1.00 98.19 101 ALA A C 1
ATOM 816 O O . ALA A 1 101 ? -11.561 10.604 12.772 1.00 98.19 101 ALA A O 1
ATOM 817 N N . ALA A 1 102 ? -11.585 8.359 12.926 1.00 97.62 102 ALA A N 1
ATOM 818 C CA . ALA A 1 102 ? -10.457 8.095 12.036 1.00 97.62 102 ALA A CA 1
ATOM 819 C C . ALA A 1 102 ? -10.843 7.884 10.557 1.00 97.62 102 ALA A C 1
ATOM 821 O O . ALA A 1 102 ? -9.965 7.584 9.755 1.00 97.62 102 ALA A O 1
ATOM 822 N N . ASN A 1 103 ? -12.125 8.015 10.184 1.00 95.94 103 ASN A N 1
ATOM 823 C CA . ASN A 1 103 ? -12.645 7.669 8.849 1.00 95.94 103 ASN A CA 1
ATOM 824 C C . ASN A 1 103 ? -12.319 6.224 8.407 1.00 95.94 103 ASN A C 1
ATOM 826 O O . ASN A 1 103 ? -12.096 5.959 7.231 1.00 95.94 103 ASN A O 1
ATOM 830 N N . ASN A 1 104 ? -12.318 5.283 9.353 1.00 97.00 104 ASN A N 1
ATOM 831 C CA . ASN A 1 104 ? -11.913 3.886 9.170 1.00 97.00 104 ASN A CA 1
ATOM 832 C C . ASN A 1 104 ? -13.104 2.915 9.309 1.00 97.00 104 ASN A C 1
ATOM 834 O O . ASN A 1 104 ? -13.026 1.879 9.971 1.00 97.00 104 ASN A O 1
ATOM 838 N N . VAL A 1 105 ? -14.261 3.291 8.755 1.00 95.50 105 VAL A N 1
ATOM 839 C CA . VAL A 1 105 ? -15.489 2.482 8.809 1.00 95.50 105 VAL A CA 1
ATOM 840 C C . VAL A 1 105 ? -15.751 1.857 7.446 1.00 95.50 105 VAL A C 1
ATOM 842 O O . VAL A 1 105 ? -15.977 2.562 6.467 1.00 95.50 105 VAL A O 1
ATOM 845 N N . PHE A 1 106 ? -15.769 0.528 7.407 1.00 93.81 106 PHE A N 1
ATOM 846 C CA . PHE A 1 106 ? -16.049 -0.260 6.213 1.00 93.81 106 PHE A CA 1
ATOM 847 C C . PHE A 1 106 ? -17.498 -0.752 6.198 1.00 93.81 106 PHE A C 1
ATOM 849 O O . PHE A 1 106 ? -18.264 -0.579 7.152 1.00 93.81 106 PHE A O 1
ATOM 856 N N . PHE A 1 107 ? -17.901 -1.350 5.080 1.00 93.19 107 PHE A N 1
ATOM 857 C CA . PHE A 1 107 ? -19.252 -1.868 4.917 1.00 93.19 107 PHE A CA 1
ATOM 858 C C . PHE A 1 107 ? -19.548 -2.958 5.958 1.00 93.19 107 PHE A C 1
ATOM 860 O O . PHE A 1 107 ? -18.737 -3.846 6.171 1.00 93.19 107 PHE A O 1
ATOM 867 N N . TYR A 1 108 ? -20.712 -2.910 6.611 1.00 90.31 108 TYR A N 1
ATOM 868 C CA . TYR A 1 108 ? -20.953 -3.660 7.853 1.00 90.31 108 TYR A CA 1
ATOM 869 C C . TYR A 1 108 ? -20.673 -5.174 7.765 1.00 90.31 108 TYR A C 1
ATOM 871 O O . TYR A 1 108 ? -20.194 -5.749 8.737 1.00 90.31 108 TYR A O 1
ATOM 879 N N . ILE A 1 109 ? -20.902 -5.804 6.606 1.00 91.25 109 ILE A N 1
ATOM 880 C CA . ILE A 1 109 ? -20.655 -7.242 6.389 1.00 91.25 109 ILE A CA 1
ATOM 881 C C . ILE A 1 109 ? -19.171 -7.630 6.435 1.00 91.25 109 ILE A C 1
ATOM 883 O O . ILE A 1 109 ? -18.861 -8.809 6.566 1.00 91.25 109 ILE A O 1
ATOM 887 N N . THR A 1 110 ? -18.243 -6.674 6.310 1.00 90.81 110 THR A N 1
ATOM 888 C CA . THR A 1 110 ? -16.800 -6.948 6.404 1.00 90.81 110 THR A CA 1
ATOM 889 C C . THR A 1 110 ? -16.359 -7.177 7.846 1.00 90.81 110 THR A C 1
ATOM 891 O O . THR A 1 110 ? -15.246 -7.635 8.091 1.00 90.81 110 THR A O 1
ATOM 894 N N . TYR A 1 111 ? -17.212 -6.849 8.817 1.00 91.44 111 TYR A N 1
ATOM 895 C CA . TYR A 1 111 ? -16.949 -7.083 10.223 1.00 91.44 111 TYR A CA 1
ATOM 896 C C . TYR A 1 111 ? -17.473 -8.453 10.639 1.00 91.44 111 TYR A C 1
ATOM 898 O O . TYR A 1 111 ? -18.669 -8.736 10.557 1.00 91.44 111 TYR A O 1
ATOM 906 N N . GLU A 1 112 ? -16.573 -9.280 11.167 1.00 88.00 112 GLU A N 1
ATOM 907 C CA . GLU A 1 112 ? -16.918 -10.569 11.763 1.00 88.00 112 GLU A CA 1
ATOM 908 C C . GLU A 1 112 ? -18.048 -10.430 12.799 1.00 88.00 112 GLU A C 1
ATOM 910 O O . GLU A 1 112 ? -18.057 -9.486 13.606 1.00 88.00 112 GLU A O 1
ATOM 915 N N . GLY A 1 113 ? -18.989 -11.379 12.753 1.00 85.50 113 GLY A N 1
ATOM 916 C CA . GLY A 1 113 ? -20.126 -11.488 13.667 1.00 85.50 113 GLY A CA 1
ATOM 917 C C . GLY A 1 113 ? -21.350 -10.640 13.305 1.00 85.50 113 GLY A C 1
ATOM 918 O O . GLY A 1 113 ? -22.330 -10.665 14.045 1.00 85.50 113 GLY A O 1
ATOM 919 N N . THR A 1 114 ? -21.326 -9.888 12.199 1.00 84.50 114 THR A N 1
ATOM 920 C CA . THR A 1 114 ? -22.468 -9.047 11.781 1.00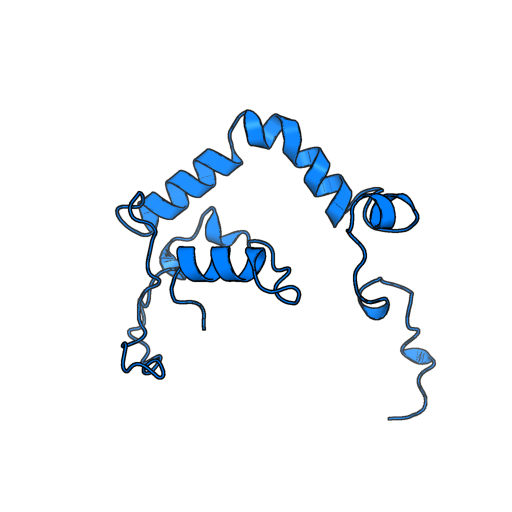 84.50 114 THR A CA 1
ATOM 921 C C . THR A 1 114 ? -23.554 -9.799 11.014 1.00 84.50 114 THR A C 1
ATOM 923 O O . THR A 1 114 ? -24.714 -9.391 11.058 1.00 84.50 114 THR A O 1
ATOM 926 N N . VAL A 1 115 ? -23.202 -10.900 10.345 1.00 84.38 115 VAL A N 1
ATOM 927 C CA . VAL A 1 115 ? -24.131 -11.760 9.603 1.00 84.38 115 VAL A CA 1
ATOM 928 C C . VAL A 1 115 ? -24.016 -13.182 10.138 1.00 84.38 115 VAL A C 1
ATOM 930 O O . VAL A 1 115 ? -22.931 -13.758 10.165 1.00 84.38 115 VAL A O 1
ATOM 933 N N . ASP A 1 116 ? -25.145 -13.740 10.563 1.00 84.56 116 ASP A N 1
ATOM 934 C CA . ASP A 1 116 ? -25.258 -15.139 10.965 1.00 84.56 116 ASP A CA 1
ATOM 935 C C . ASP A 1 116 ? -25.684 -15.960 9.745 1.00 84.56 116 ASP A C 1
ATOM 937 O O . ASP A 1 116 ? -26.861 -15.980 9.377 1.00 84.56 116 ASP A O 1
ATOM 941 N N . ILE A 1 117 ? -24.698 -16.568 9.082 1.00 84.06 117 ILE A N 1
ATOM 942 C CA . ILE A 1 117 ? -24.892 -17.305 7.827 1.00 84.06 117 ILE A CA 1
ATOM 943 C C . ILE A 1 117 ? -25.842 -18.489 8.042 1.00 84.06 117 ILE A C 1
ATOM 945 O O . ILE A 1 117 ? -26.680 -18.762 7.185 1.00 84.06 117 ILE A O 1
ATOM 949 N N . ASP A 1 118 ? -25.790 -19.124 9.215 1.00 85.69 118 ASP A N 1
ATOM 950 C CA . ASP A 1 118 ? -26.619 -20.286 9.547 1.00 85.69 118 ASP A CA 1
ATOM 951 C C . ASP A 1 118 ? -28.112 -19.931 9.687 1.00 85.69 118 ASP A C 1
ATOM 953 O O . ASP A 1 118 ? -28.974 -20.811 9.658 1.00 85.69 118 ASP A O 1
ATOM 957 N N . LYS A 1 119 ? -28.446 -18.641 9.830 1.00 86.56 119 LYS A N 1
ATOM 958 C CA . LYS A 1 119 ? -29.832 -18.147 9.906 1.00 86.56 119 LYS A CA 1
ATOM 959 C C . LYS A 1 119 ? -30.416 -17.723 8.559 1.00 86.56 119 LYS A C 1
ATOM 961 O O . LYS A 1 119 ? -31.595 -17.360 8.505 1.00 86.56 119 LYS A O 1
ATOM 966 N N . ILE A 1 120 ? -29.632 -17.746 7.484 1.00 87.62 120 ILE A N 1
ATOM 967 C CA . ILE A 1 120 ? -30.101 -17.373 6.149 1.00 87.62 120 ILE A CA 1
ATOM 968 C C . ILE A 1 120 ? -30.882 -18.555 5.562 1.00 87.62 120 ILE A C 1
ATOM 970 O O . ILE A 1 120 ? -30.358 -19.655 5.421 1.00 87.62 120 ILE A O 1
ATOM 974 N N . SER A 1 121 ? -32.163 -18.332 5.260 1.00 89.12 121 SER A N 1
ATOM 975 C CA . SER A 1 121 ? -33.088 -19.361 4.747 1.00 89.12 121 SER A CA 1
ATOM 976 C C . SER A 1 121 ? -33.501 -19.152 3.288 1.00 89.12 121 SER A C 1
ATOM 978 O O . SER A 1 121 ? -34.073 -20.064 2.692 1.00 89.12 121 SER A O 1
ATOM 980 N N . ASP A 1 122 ? -33.207 -17.980 2.723 1.00 83.50 122 ASP A N 1
ATOM 981 C CA . ASP A 1 122 ? -33.451 -17.638 1.320 1.00 83.50 122 ASP A CA 1
ATOM 982 C C . ASP A 1 122 ? -32.166 -17.903 0.502 1.00 83.50 122 ASP A C 1
ATOM 984 O O . ASP A 1 122 ? -31.136 -17.321 0.863 1.00 83.50 122 ASP A O 1
ATOM 988 N N . PRO A 1 123 ? -32.179 -18.815 -0.496 1.00 74.94 123 PRO A N 1
ATOM 989 C CA . PRO A 1 123 ? -30.998 -19.214 -1.274 1.00 74.94 123 PRO A CA 1
ATOM 990 C C . PRO A 1 123 ? -30.417 -18.139 -2.201 1.00 74.94 123 PRO A C 1
ATOM 992 O O . PRO A 1 123 ? -31.197 -17.369 -2.806 1.00 74.94 123 PRO A O 1
#

Sequence (123 aa):
MFSDISSTWNGVLEDMSDVKELVPELFYQPEVLTNENSIDFGTTQLGGKLDTVKLPAWAENPIDFIHKHRKALESEYVSSHLHEWIDLIFGYKQRGKEAVAANNVFFYITYEGTVDIDKISDP

Secondary structure (DSSP, 8-state):
---BHHHHHHHHHH-TT------GGGGT-GGGG--TT-----B-TTSPBP-SPBPPTT-SSHHHHHHHHHHHHTSHHHHHHHHHHHHHHTSTTSSHHHHHHTT----GGGSTTS--GGG----

Solvent-accessible surface area (backbone atoms only — not comparable to full-atom values): 7614 Å² total; per-residue (Å²): 135,91,46,35,55,61,61,53,53,49,40,45,76,71,38,94,83,37,84,76,79,88,61,75,50,66,44,74,44,38,64,85,42,48,51,87,83,68,63,87,70,52,59,47,98,87,66,47,74,49,62,51,41,42,70,51,94,89,37,92,45,49,60,54,39,20,52,51,41,33,52,51,60,72,25,71,69,38,66,75,46,48,66,63,56,42,25,43,75,77,38,75,26,41,49,69,71,52,3,58,76,66,73,44,72,72,66,66,81,78,41,90,88,67,68,67,72,90,75,61,83,78,132

Radius of gyration: 19.01 Å; Cα contacts (8 Å, |Δi|>4): 104; chains: 1; bounding box: 49×30×47 Å

Mean predicted aligned error: 4.17 Å

InterPro domains:
  IPR000409 BEACH domain [PF02138] (1-123)
  IPR000409 BEACH domain [PS50197] (1-123)
  IPR000409 BEACH domain [SM01026] (1-122)
  IPR036372 BEACH domain superfamily [G3DSA:1.10.1540.10] (1-123)
  IPR036372 BEACH domain superfamily [SSF81837] (1-123)
  IPR050865 BEACH Domain-Containing [PTHR13743] (1-123)

Organism: NCBI:txid97028

Nearest PDB structures (foldseek):
  1t77-assembly4_D  TM=9.781E-01  e=1.280E-11  Homo sapiens
  1mi1-assemb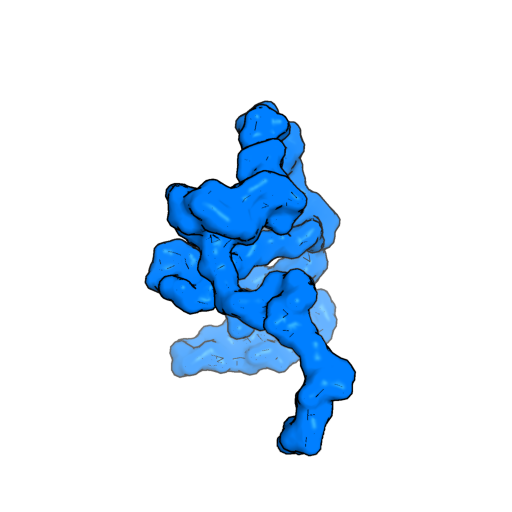ly1_A  TM=8.896E-01  e=5.648E-11  Homo sapiens
  1mi1-assembly1_B  TM=9.684E-01  e=5.180E-09  Homo sapiens

Foldseek 3Di:
DQAEPVVLVVCCVPPPPNVDDDDPCLQPPLCVQFQPVPDQPDADPVRHGGGGHHYPPVAPGSVSSNPVVNCVCPDPVNVVCVVVVCCLPPNDLVDDPNVVVVVNDDDQVVDPPSDDPVPDPDD